Protein AF-A0A2N2BY23-F1 (afdb_monomer_lite)

Secondary structure (DSSP, 8-state):
--------PPPP---------------PPPHHHHHH-S--TTHHHHHHHHHHHHHHHHHHHHHHHHHHHHHHHTSTT--HHHHHHHHHHHHHHHHHHHHHHHHHHHHHHHHT-

Radius of gyration: 33.54 Å; chains: 1; bounding box: 52×25×123 Å

Sequence (113 aa):
MNNGYNPQQQPPVQPKYPPQYTPQYHKQPSLIDRIYGQRTDTLQTLLMVASMIMLILAPVYFLYRFIDGIVRASEWTGTFGVFISYFASGALSAAQLITYGLLLAGLKRLISK

Foldseek 3Di:
DDDDDDDDDDDDDDDPDDDDDDPPPPPDQPPCCVLQPDDPDDLSVVLLVLLVVLLVVLVVQLVVLQVVLVVQLPDPPHNNVSNVVSNVVSNVSSVVSNVSSVVSSVVSVVVND

pLDDT: mean 75.82, std 19.01, range [41.31, 97.06]

Structure (mmCIF, N/CA/C/O backbone):
data_AF-A0A2N2BY23-F1
#
_entry.id   AF-A0A2N2BY23-F1
#
loop_
_atom_site.group_PDB
_atom_site.id
_atom_site.type_symbol
_atom_site.label_atom_id
_atom_site.label_alt_id
_atom_site.label_comp_id
_atom_site.label_asym_id
_atom_site.label_entity_id
_atom_site.label_seq_id
_atom_site.pdbx_PDB_ins_code
_atom_site.Cartn_x
_atom_site.Cartn_y
_atom_site.Cartn_z
_atom_site.occupancy
_atom_site.B_iso_or_equiv
_atom_site.auth_seq_id
_atom_site.auth_comp_id
_atom_site.auth_asym_id
_atom_site.auth_atom_id
_atom_site.pdbx_PDB_model_num
ATOM 1 N N . MET A 1 1 ? -39.071 -13.905 97.813 1.00 41.31 1 MET A N 1
ATOM 2 C CA . MET A 1 1 ? -39.183 -15.057 96.888 1.00 41.31 1 MET A CA 1
ATOM 3 C C . MET A 1 1 ? -40.012 -14.567 95.706 1.00 41.31 1 MET A C 1
ATOM 5 O O . MET A 1 1 ? -41.091 -14.074 95.963 1.00 41.31 1 MET A O 1
ATOM 9 N N . ASN A 1 2 ? -39.604 -14.548 94.444 1.00 42.06 2 ASN A N 1
ATOM 10 C CA . ASN A 1 2 ? -38.502 -15.179 93.737 1.00 42.06 2 ASN A CA 1
ATOM 11 C C . ASN A 1 2 ? -38.208 -14.299 92.501 1.00 42.06 2 ASN A C 1
ATOM 13 O O . ASN A 1 2 ? -39.141 -13.801 91.874 1.00 42.06 2 ASN A O 1
ATOM 17 N N . ASN A 1 3 ? -36.929 -14.070 92.207 1.00 44.47 3 ASN A N 1
ATOM 18 C CA . ASN A 1 3 ? -36.463 -13.196 91.133 1.00 44.47 3 ASN A CA 1
ATOM 19 C C . ASN A 1 3 ? -36.694 -13.859 89.769 1.00 44.47 3 ASN A C 1
ATOM 21 O O . ASN A 1 3 ? -36.198 -14.958 89.520 1.00 44.47 3 ASN A O 1
ATOM 25 N N . GLY A 1 4 ? -37.422 -13.177 88.884 1.00 44.66 4 GLY A N 1
ATOM 26 C CA . GLY A 1 4 ? -37.545 -13.560 87.482 1.00 44.66 4 GLY A CA 1
ATOM 27 C C . GLY A 1 4 ? -36.224 -13.334 86.754 1.00 44.66 4 GLY A C 1
ATOM 28 O O . GLY A 1 4 ? -3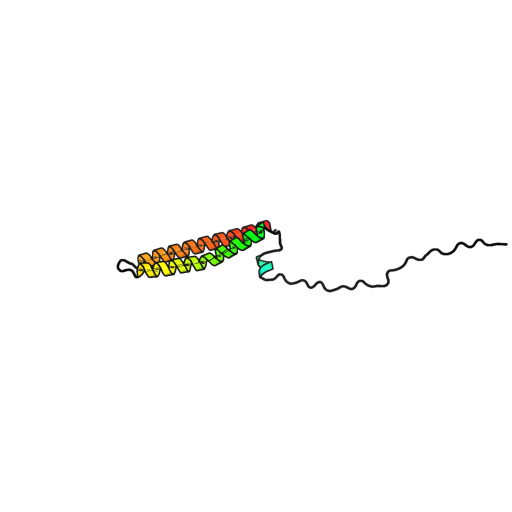5.800 -12.199 86.551 1.00 44.66 4 GLY A O 1
ATOM 29 N N . TYR A 1 5 ? -35.576 -14.429 86.373 1.00 44.28 5 TYR A N 1
ATOM 30 C CA . TYR A 1 5 ? -34.489 -14.442 85.405 1.00 44.28 5 TYR A CA 1
ATOM 31 C C . TYR A 1 5 ? -35.019 -14.017 84.032 1.00 44.28 5 TYR A C 1
ATOM 33 O O . TYR A 1 5 ? -35.976 -14.609 83.539 1.00 44.28 5 TYR A O 1
ATOM 41 N N . ASN A 1 6 ? -34.349 -13.068 83.379 1.00 53.34 6 ASN A N 1
ATOM 42 C CA . ASN A 1 6 ? -34.360 -12.989 81.922 1.00 53.34 6 ASN A CA 1
ATOM 43 C C . ASN A 1 6 ? -32.904 -12.863 81.432 1.00 53.34 6 ASN A C 1
ATOM 45 O O . ASN A 1 6 ? -32.221 -11.910 81.819 1.00 53.34 6 ASN A O 1
ATOM 49 N N . PRO A 1 7 ? -32.374 -13.841 80.677 1.00 46.97 7 PRO A N 1
ATOM 50 C CA . PRO A 1 7 ? -30.968 -13.861 80.298 1.00 46.97 7 PRO A CA 1
ATOM 51 C C . PRO A 1 7 ? -30.650 -12.955 79.094 1.00 46.97 7 PRO A C 1
ATOM 53 O O . PRO A 1 7 ? -31.266 -13.045 78.042 1.00 46.97 7 PRO A O 1
ATOM 56 N N . GLN A 1 8 ? -29.595 -12.156 79.282 1.00 45.34 8 GLN A N 1
ATOM 57 C CA . GLN A 1 8 ? -28.530 -11.837 78.319 1.00 45.34 8 GLN A CA 1
ATOM 58 C C . GLN A 1 8 ? -28.885 -11.037 77.049 1.00 45.34 8 GLN A C 1
ATOM 60 O O . GLN A 1 8 ? -29.216 -11.571 75.995 1.00 45.34 8 GLN A O 1
ATOM 65 N N . GLN A 1 9 ? -28.623 -9.728 77.128 1.00 48.25 9 GLN A N 1
ATOM 66 C CA . GLN A 1 9 ? -28.250 -8.898 75.981 1.00 48.25 9 GLN A CA 1
ATOM 67 C C . GLN A 1 9 ? -26.956 -9.448 75.354 1.00 48.25 9 GLN A C 1
ATOM 69 O O . GLN A 1 9 ? -25.920 -9.519 76.016 1.00 48.25 9 GLN A O 1
ATOM 74 N N . GLN A 1 10 ? -27.014 -9.841 74.080 1.00 49.00 10 GLN A N 1
ATOM 75 C CA . GLN A 1 10 ? -25.833 -10.170 73.280 1.00 49.00 10 GLN A CA 1
ATOM 76 C C . GLN A 1 10 ? -24.982 -8.906 73.054 1.00 49.00 10 GLN A C 1
ATOM 78 O O . GLN A 1 10 ? -25.511 -7.908 72.560 1.00 49.00 10 GLN A O 1
ATOM 83 N N . PRO A 1 11 ? -23.675 -8.915 73.368 1.00 50.19 11 PRO A N 1
ATOM 84 C CA . PRO A 1 11 ? -22.784 -7.830 72.978 1.00 50.19 11 PRO A CA 1
ATOM 85 C C . PRO A 1 11 ? -22.533 -7.851 71.455 1.00 50.19 11 PRO A C 1
ATOM 87 O O . PRO A 1 11 ? -22.514 -8.926 70.849 1.00 50.19 11 PRO A O 1
ATOM 90 N N . PRO A 1 12 ? -22.323 -6.685 70.815 1.00 54.88 12 PRO A N 1
ATOM 91 C CA . PRO A 1 12 ? -22.076 -6.603 69.380 1.00 54.88 12 PRO A CA 1
ATOM 92 C C . PRO A 1 12 ? -20.756 -7.292 69.017 1.00 54.88 12 PRO A C 1
ATOM 94 O O . PRO A 1 12 ? -19.693 -6.986 69.558 1.00 54.88 12 PRO A O 1
ATOM 97 N N . VAL A 1 13 ? -20.833 -8.234 68.079 1.00 56.91 13 VAL A N 1
ATOM 98 C CA . VAL A 1 13 ? -19.685 -8.974 67.550 1.00 56.91 13 VAL A CA 1
ATOM 99 C C . VAL A 1 13 ? -18.819 -8.013 66.730 1.00 56.91 13 VAL A C 1
ATOM 101 O O . VAL A 1 13 ? -19.202 -7.599 65.639 1.00 56.91 13 VAL A O 1
ATOM 104 N N . GLN A 1 14 ? -17.649 -7.638 67.253 1.00 54.66 14 GLN A N 1
ATOM 105 C CA . GLN A 1 14 ? -16.629 -6.912 66.492 1.00 54.66 14 GLN A CA 1
ATOM 106 C C . GLN A 1 14 ? -15.928 -7.869 65.506 1.00 54.66 14 GLN A C 1
ATOM 108 O O . GLN A 1 14 ? -15.425 -8.913 65.934 1.00 54.66 14 GLN A O 1
ATOM 113 N N . PRO A 1 15 ? -15.844 -7.545 64.201 1.00 54.19 15 PRO A N 1
ATOM 114 C CA . PRO A 1 15 ? -15.072 -8.331 63.240 1.00 54.19 15 PRO A CA 1
ATOM 115 C C . PRO A 1 15 ? -13.576 -8.336 63.599 1.00 54.19 15 PRO A C 1
ATOM 117 O O . PRO A 1 15 ? -12.929 -7.293 63.655 1.00 54.19 15 PRO A O 1
ATOM 120 N N . LYS A 1 16 ? -13.025 -9.531 63.841 1.00 47.06 16 LYS A N 1
ATOM 121 C CA . LYS A 1 16 ? -11.672 -9.786 64.374 1.00 47.06 16 LYS A CA 1
ATOM 122 C C . LYS A 1 16 ? -10.604 -10.020 63.290 1.00 47.06 16 LYS A C 1
ATOM 124 O O . LYS A 1 16 ? -9.699 -10.824 63.491 1.00 47.06 16 LYS A O 1
ATOM 129 N N . TYR A 1 17 ? -10.693 -9.353 62.141 1.00 54.56 17 TYR A N 1
ATOM 130 C CA . TYR A 1 17 ? -9.686 -9.495 61.081 1.00 54.56 17 TYR A CA 1
ATOM 131 C C . TYR A 1 17 ? -9.414 -8.148 60.401 1.00 54.56 17 TYR A C 1
ATOM 133 O O . TYR A 1 17 ? -10.364 -7.519 59.930 1.00 54.56 17 TYR A O 1
ATOM 141 N N . PRO A 1 18 ? -8.152 -7.683 60.324 1.00 52.19 18 PRO A N 1
ATOM 142 C CA . PRO A 1 18 ? -7.817 -6.551 59.472 1.00 52.19 18 PRO A CA 1
ATOM 143 C C . PRO A 1 18 ? -7.987 -6.951 57.992 1.00 52.19 18 PRO A C 1
ATOM 145 O O . PRO A 1 18 ? -7.631 -8.073 57.623 1.00 52.19 18 PRO A O 1
ATOM 148 N N . PRO A 1 19 ? -8.518 -6.067 57.128 1.00 51.09 19 PRO A N 1
ATOM 149 C CA . PRO A 1 19 ? -8.636 -6.341 55.702 1.00 51.09 19 PRO A CA 1
ATOM 150 C C . PRO A 1 19 ? -7.242 -6.498 55.087 1.00 51.09 19 PRO A C 1
ATOM 152 O O . PRO A 1 19 ? -6.396 -5.606 55.155 1.00 51.09 19 PRO A O 1
ATOM 155 N N . GLN A 1 20 ? -7.001 -7.665 54.500 1.00 43.75 20 GLN A N 1
ATOM 156 C CA . GLN A 1 20 ? -5.750 -8.007 53.842 1.00 43.75 20 GLN A CA 1
ATOM 157 C C . GLN A 1 20 ? -5.696 -7.289 52.486 1.00 43.75 20 GLN A C 1
ATOM 159 O O . GLN A 1 20 ? -6.333 -7.703 51.521 1.00 43.75 20 GLN A O 1
ATOM 164 N N . TYR A 1 21 ? -4.960 -6.177 52.427 1.00 50.16 21 TYR A N 1
ATOM 165 C CA . TYR A 1 21 ? -4.671 -5.453 51.189 1.00 50.16 21 TYR A CA 1
ATOM 166 C C . TYR A 1 21 ? -3.773 -6.313 50.291 1.00 50.16 21 TYR A C 1
ATOM 168 O O . TYR A 1 21 ? -2.551 -6.325 50.430 1.00 50.16 21 TYR A O 1
ATOM 176 N N . THR A 1 22 ? -4.366 -7.045 49.351 1.00 56.56 22 THR A N 1
ATOM 177 C CA . THR A 1 22 ? -3.622 -7.594 48.213 1.00 56.56 22 THR A CA 1
ATOM 178 C C . THR A 1 22 ? -3.234 -6.443 47.282 1.00 56.56 22 THR A C 1
ATOM 180 O O . THR A 1 22 ? -4.133 -5.726 46.832 1.00 56.56 22 THR A O 1
ATOM 183 N N . PRO A 1 23 ? -1.944 -6.237 46.957 1.00 49.62 23 PRO A N 1
ATOM 184 C CA . PRO A 1 23 ? -1.551 -5.222 45.990 1.00 49.62 23 PRO A CA 1
ATOM 185 C C . PRO A 1 23 ? -2.173 -5.561 44.631 1.00 49.62 23 PRO A C 1
ATOM 187 O O . PRO A 1 23 ? -1.829 -6.563 44.005 1.00 49.62 23 PRO A O 1
ATOM 190 N N . GLN A 1 24 ? -3.115 -4.725 44.186 1.00 45.66 24 GLN A N 1
ATOM 191 C CA . GLN A 1 24 ? -3.627 -4.736 42.820 1.00 45.66 24 GLN A CA 1
ATOM 192 C C . GLN A 1 24 ? -2.440 -4.532 41.880 1.00 45.66 24 GLN A C 1
ATOM 194 O O . GLN A 1 24 ? -1.920 -3.422 41.735 1.00 45.66 24 GLN A O 1
ATOM 199 N N . TYR A 1 25 ? -2.000 -5.623 41.257 1.00 43.88 25 TYR A N 1
ATOM 200 C CA . TYR A 1 25 ? -1.017 -5.611 40.187 1.00 43.88 25 TYR A CA 1
ATOM 201 C C . TYR A 1 25 ? -1.630 -4.820 39.025 1.00 43.88 25 TYR A C 1
ATOM 203 O O . TYR A 1 25 ? -2.392 -5.354 38.218 1.00 43.88 25 TYR A O 1
ATOM 211 N N . HIS A 1 26 ? -1.361 -3.514 38.982 1.00 53.75 26 HIS A N 1
ATOM 212 C CA . HIS A 1 26 ? -1.736 -2.649 37.873 1.00 53.75 26 HIS A CA 1
ATOM 213 C C . HIS A 1 26 ? -0.893 -3.086 36.680 1.00 53.75 26 HIS A C 1
ATOM 215 O O . HIS A 1 26 ? 0.228 -2.620 36.475 1.00 53.75 26 HIS A O 1
ATOM 221 N N . LYS A 1 27 ? -1.416 -4.069 35.942 1.00 56.31 27 LYS A N 1
ATOM 222 C CA . LYS A 1 27 ? -0.851 -4.576 34.697 1.00 56.31 27 LYS A CA 1
ATOM 223 C C . LYS A 1 27 ? -0.655 -3.359 33.802 1.00 56.31 27 LYS A C 1
ATOM 225 O O . LYS A 1 27 ? -1.634 -2.756 33.364 1.00 56.31 27 LYS A O 1
ATOM 230 N N . GLN A 1 28 ? 0.597 -2.936 33.626 1.00 59.12 28 GLN A N 1
ATOM 231 C CA . GLN A 1 28 ? 0.889 -1.808 32.757 1.00 59.12 28 GLN A CA 1
ATOM 232 C C . GLN A 1 28 ? 0.259 -2.120 31.398 1.00 59.12 28 GLN A C 1
ATOM 234 O O . GLN A 1 28 ? 0.460 -3.233 30.899 1.00 59.12 28 GLN A O 1
ATOM 239 N N . PRO A 1 29 ? -0.536 -1.198 30.827 1.00 59.59 29 PRO A N 1
ATOM 240 C CA . PRO A 1 29 ? -1.197 -1.460 29.564 1.00 59.59 29 PRO A CA 1
ATOM 241 C C . PRO A 1 29 ? -0.112 -1.807 28.553 1.00 59.59 29 PRO A C 1
ATOM 243 O O . PRO A 1 29 ? 0.875 -1.065 28.427 1.00 59.59 29 PRO A O 1
ATOM 246 N N . SER A 1 30 ? -0.262 -2.967 27.910 1.00 66.06 30 SER A N 1
ATOM 247 C CA . SER A 1 30 ? 0.690 -3.438 26.911 1.00 66.06 30 SER A CA 1
ATOM 248 C C . SER A 1 30 ? 0.828 -2.384 25.809 1.00 66.06 30 SER A C 1
ATOM 250 O O . SER A 1 30 ? -0.050 -1.538 25.641 1.00 66.06 30 SER A O 1
ATOM 252 N N . LEU A 1 31 ? 1.923 -2.394 25.039 1.00 59.91 31 LEU A N 1
ATOM 253 C CA . LEU A 1 31 ? 2.057 -1.480 23.891 1.00 59.91 31 LEU A CA 1
ATOM 254 C C . LEU A 1 31 ? 0.824 -1.558 22.980 1.00 59.91 31 LEU A C 1
ATOM 256 O O . LEU A 1 31 ? 0.349 -0.542 22.489 1.00 59.91 31 LEU A O 1
ATOM 260 N N . ILE A 1 32 ? 0.260 -2.758 22.858 1.00 57.47 32 ILE A N 1
ATOM 261 C CA . ILE A 1 32 ? -0.992 -3.022 22.163 1.00 57.47 32 ILE A CA 1
ATOM 262 C C . ILE A 1 32 ? -2.151 -2.308 22.880 1.00 57.47 32 ILE A C 1
ATOM 264 O O . ILE A 1 32 ? -2.813 -1.491 22.258 1.00 57.47 32 ILE A O 1
ATOM 268 N N . ASP A 1 33 ? -2.358 -2.481 24.186 1.00 56.97 33 ASP A N 1
ATOM 269 C CA . ASP A 1 33 ? -3.447 -1.798 24.915 1.00 56.97 33 ASP A CA 1
ATOM 270 C C . ASP A 1 33 ? -3.316 -0.266 24.923 1.00 56.97 33 ASP A C 1
ATOM 272 O O . ASP A 1 33 ? -4.320 0.444 24.897 1.00 56.97 33 ASP A O 1
ATOM 276 N N . ARG A 1 34 ? -2.090 0.272 24.918 1.00 60.72 34 ARG A N 1
ATOM 277 C CA . ARG A 1 34 ? -1.838 1.722 24.814 1.00 60.72 34 ARG A CA 1
ATOM 278 C C . ARG A 1 34 ? -2.184 2.272 23.437 1.00 60.72 34 ARG A C 1
ATOM 280 O O . ARG A 1 34 ? -2.632 3.410 23.332 1.00 60.72 34 ARG A O 1
ATOM 287 N N . ILE A 1 35 ? -1.959 1.479 22.394 1.00 58.78 35 ILE A N 1
ATOM 288 C CA . ILE A 1 35 ? -2.296 1.843 21.016 1.00 58.78 35 ILE A CA 1
ATOM 289 C C . ILE A 1 35 ? -3.792 1.598 20.751 1.00 58.78 35 ILE A C 1
ATOM 291 O O . ILE A 1 35 ? -4.400 2.328 19.970 1.00 58.78 35 ILE A O 1
ATOM 295 N N . TYR A 1 36 ? -4.406 0.615 21.419 1.00 54.22 36 TYR A N 1
ATOM 296 C CA . TYR A 1 36 ? -5.710 0.080 21.035 1.00 54.22 36 TYR A CA 1
ATOM 297 C C . TYR A 1 36 ? -6.850 0.220 22.070 1.00 54.22 36 TYR A C 1
ATOM 299 O O . TYR A 1 36 ? -7.989 0.043 21.660 1.00 54.22 36 TYR A O 1
ATOM 307 N N . GLY A 1 37 ? -6.639 0.621 23.327 1.00 54.47 37 GLY A N 1
ATOM 308 C CA . GLY A 1 37 ? -7.726 0.956 24.275 1.00 54.47 37 GLY A CA 1
ATOM 309 C C . GLY A 1 37 ? -8.633 -0.216 24.714 1.00 54.47 37 GLY A C 1
ATOM 310 O O . GLY A 1 37 ? -8.695 -1.259 24.066 1.00 54.47 37 GLY A O 1
ATOM 311 N N . GLN A 1 38 ? -9.326 -0.065 25.854 1.00 55.50 38 GLN A N 1
ATOM 312 C CA . GLN A 1 38 ? -10.187 -1.111 26.431 1.00 55.50 38 GLN A CA 1
ATOM 313 C C . GLN A 1 38 ? -11.526 -1.271 25.686 1.00 55.50 38 GLN A C 1
ATOM 315 O O . GLN A 1 38 ? -12.199 -0.307 25.336 1.00 55.50 38 GLN A O 1
ATOM 320 N N . ARG A 1 39 ? -11.881 -2.544 25.490 1.00 56.34 39 ARG A N 1
ATOM 321 C CA . ARG A 1 39 ? -13.017 -3.118 24.757 1.00 56.34 39 ARG A CA 1
ATOM 322 C C . ARG A 1 39 ? -14.365 -2.397 24.928 1.00 56.34 39 ARG A C 1
ATOM 324 O O . ARG A 1 39 ? -15.067 -2.584 25.915 1.00 56.34 39 ARG A O 1
ATOM 331 N N . THR A 1 40 ? -14.769 -1.664 23.892 1.00 54.69 40 THR A N 1
ATOM 332 C CA . THR A 1 40 ? -16.177 -1.433 23.519 1.00 54.69 40 THR A CA 1
ATOM 333 C C . THR A 1 40 ? -16.383 -2.068 22.132 1.00 54.69 40 THR A C 1
ATOM 335 O O . THR A 1 40 ? -15.838 -1.630 21.122 1.00 54.69 40 THR A O 1
ATOM 338 N N . ASP A 1 41 ? -17.051 -3.224 22.110 1.00 68.00 41 ASP A N 1
ATOM 339 C CA . ASP A 1 41 ? -16.348 -4.470 21.753 1.00 68.00 41 ASP A CA 1
ATOM 340 C C . ASP A 1 41 ? -16.289 -4.869 20.265 1.00 68.00 41 ASP A C 1
ATOM 342 O O . ASP A 1 41 ? -15.317 -5.489 19.839 1.00 68.00 41 ASP A O 1
ATOM 346 N N . THR A 1 42 ? -17.272 -4.530 19.429 1.00 74.31 42 THR A N 1
ATOM 347 C CA . THR A 1 42 ? -17.292 -5.036 18.036 1.00 74.31 42 THR A CA 1
ATOM 348 C C . THR A 1 42 ? -16.845 -3.992 17.021 1.00 74.31 42 THR A C 1
ATOM 350 O O . THR A 1 42 ? -15.944 -4.258 16.231 1.00 74.31 42 THR A O 1
ATOM 353 N N . LEU A 1 43 ? -17.416 -2.782 17.062 1.00 72.12 43 LEU A N 1
ATOM 354 C CA . LEU A 1 43 ? -17.091 -1.716 16.108 1.00 72.12 43 LEU A CA 1
ATOM 355 C C . LEU A 1 43 ? -15.627 -1.268 16.231 1.00 72.12 43 LEU A C 1
ATOM 357 O O . LEU A 1 43 ? -14.947 -1.101 15.222 1.00 72.12 43 LEU A O 1
ATOM 361 N N . GLN A 1 44 ? -15.110 -1.129 17.455 1.00 72.19 44 GLN A N 1
ATOM 362 C CA . GLN A 1 44 ? -13.711 -0.750 17.678 1.00 72.19 44 GLN A CA 1
ATOM 363 C C . GLN A 1 44 ? -12.734 -1.855 17.284 1.00 72.19 44 GLN A C 1
ATOM 365 O O . GLN A 1 44 ? -11.655 -1.559 16.767 1.00 72.19 44 GLN A O 1
ATOM 370 N N . THR A 1 45 ? -13.111 -3.116 17.503 1.00 80.50 45 THR A N 1
ATOM 371 C CA . THR A 1 45 ? -12.341 -4.274 17.037 1.00 80.50 45 THR A CA 1
ATOM 372 C C . THR A 1 45 ? -12.315 -4.312 15.514 1.00 80.50 45 THR A C 1
ATOM 374 O O . THR A 1 45 ? -11.255 -4.503 14.928 1.00 80.50 45 THR A O 1
ATOM 377 N N . LEU A 1 46 ? -13.441 -4.035 14.855 1.00 82.75 46 LEU A N 1
ATOM 378 C CA . LEU A 1 46 ? -13.535 -4.013 13.397 1.00 82.75 46 LEU A CA 1
ATOM 379 C C . LEU A 1 46 ? -12.730 -2.854 12.788 1.00 82.75 46 LEU A C 1
ATOM 381 O O . LEU A 1 46 ? -11.981 -3.072 11.842 1.00 82.75 46 LEU A O 1
ATOM 385 N N . LEU A 1 47 ? -12.794 -1.655 13.381 1.00 84.25 47 LEU A N 1
ATOM 386 C CA . LEU A 1 47 ? -11.958 -0.503 13.010 1.00 84.25 47 LEU A CA 1
ATOM 387 C C . LEU A 1 47 ? -10.463 -0.793 13.193 1.00 84.25 47 LEU A C 1
ATOM 389 O O . LEU A 1 47 ? -9.652 -0.458 12.331 1.00 84.25 47 LEU A O 1
ATOM 393 N N . MET A 1 48 ? -10.095 -1.448 14.297 1.00 82.81 48 MET A N 1
ATOM 394 C CA . MET A 1 48 ? -8.721 -1.866 14.565 1.00 82.81 48 MET A CA 1
ATOM 395 C C . MET A 1 48 ? -8.230 -2.870 13.521 1.00 82.81 48 MET A C 1
ATOM 397 O O . MET A 1 48 ? -7.190 -2.644 12.903 1.00 82.81 48 MET A O 1
ATOM 401 N N . VAL A 1 49 ? -8.986 -3.943 13.288 1.00 86.38 49 VAL A N 1
ATOM 402 C CA . VAL A 1 49 ? -8.640 -4.974 12.304 1.00 86.38 49 VAL A CA 1
ATOM 403 C C . VAL A 1 49 ? -8.548 -4.366 10.905 1.00 86.38 49 VAL A C 1
ATOM 405 O O . VAL A 1 49 ? -7.554 -4.587 10.219 1.00 86.38 49 VAL A O 1
ATOM 408 N N . ALA A 1 50 ? -9.506 -3.524 10.508 1.00 86.50 50 ALA A N 1
ATOM 409 C CA . ALA A 1 50 ? -9.468 -2.826 9.225 1.00 86.50 50 ALA A CA 1
ATOM 410 C C . ALA A 1 50 ? -8.224 -1.933 9.093 1.00 86.50 50 ALA A C 1
ATOM 412 O O . ALA A 1 50 ? -7.555 -1.965 8.061 1.00 86.50 50 ALA A O 1
ATOM 413 N N . SER A 1 51 ? -7.862 -1.186 10.143 1.00 86.81 51 SER A N 1
ATOM 414 C CA . SER A 1 51 ? -6.661 -0.341 10.124 1.00 86.81 51 SER A CA 1
ATOM 415 C C . SER A 1 51 ? -5.368 -1.153 9.977 1.00 86.81 51 SER A C 1
ATOM 417 O O . SER A 1 51 ? -4.493 -0.773 9.198 1.00 86.81 51 SER A O 1
ATOM 419 N N . MET A 1 52 ? -5.268 -2.303 10.655 1.00 85.81 52 MET A N 1
ATOM 420 C CA . MET A 1 52 ? -4.123 -3.208 10.531 1.00 85.81 52 MET A CA 1
ATOM 421 C C . MET A 1 52 ? -4.046 -3.829 9.138 1.00 85.81 52 MET A C 1
ATOM 423 O O . MET A 1 52 ? -2.963 -3.871 8.559 1.00 85.81 52 MET A O 1
ATOM 427 N N . ILE A 1 53 ? -5.178 -4.266 8.577 1.00 91.06 53 ILE A N 1
ATOM 428 C CA . ILE A 1 53 ? -5.231 -4.816 7.217 1.00 91.06 53 ILE A CA 1
ATOM 429 C C . ILE A 1 53 ? -4.740 -3.774 6.212 1.00 91.06 53 ILE A C 1
ATOM 431 O O . ILE A 1 53 ? -3.870 -4.084 5.406 1.00 91.06 53 ILE A O 1
ATOM 435 N N . MET A 1 54 ? -5.221 -2.530 6.291 1.00 89.00 54 MET A N 1
ATOM 436 C CA . MET A 1 54 ? -4.779 -1.458 5.391 1.00 89.00 54 MET A CA 1
ATOM 437 C C . MET A 1 54 ? -3.272 -1.182 5.514 1.00 89.00 54 MET A C 1
ATOM 439 O O . MET A 1 54 ? -2.589 -1.038 4.499 1.00 89.00 54 MET A O 1
ATOM 443 N N . LEU A 1 55 ? -2.734 -1.176 6.739 1.00 88.56 55 LEU A N 1
ATOM 444 C CA . LEU A 1 55 ? -1.301 -0.987 6.987 1.00 88.56 55 LEU A CA 1
ATOM 445 C C . LEU A 1 55 ? -0.435 -2.135 6.458 1.00 88.56 55 LEU A C 1
ATOM 447 O O . LEU A 1 55 ? 0.667 -1.879 5.985 1.00 88.56 55 LEU A O 1
ATOM 451 N N . ILE A 1 56 ? -0.914 -3.378 6.528 1.00 92.44 56 ILE A N 1
ATOM 452 C CA . ILE A 1 56 ? -0.204 -4.557 6.006 1.00 92.44 56 ILE A CA 1
ATOM 453 C C . ILE A 1 56 ? -0.316 -4.627 4.479 1.00 92.44 56 ILE A C 1
ATOM 455 O O . ILE A 1 56 ? 0.650 -4.978 3.802 1.00 92.44 56 ILE A O 1
ATOM 459 N N . LEU A 1 57 ? -1.471 -4.270 3.916 1.00 92.56 57 LEU A N 1
ATOM 460 C CA . LEU A 1 57 ? -1.679 -4.268 2.470 1.00 92.56 57 LEU A CA 1
ATOM 461 C C . LEU A 1 57 ? -0.856 -3.189 1.766 1.00 92.56 57 LEU A C 1
ATOM 463 O O . LEU A 1 57 ? -0.457 -3.404 0.626 1.00 92.56 57 LEU A O 1
ATOM 467 N N . ALA A 1 58 ? -0.555 -2.067 2.424 1.00 92.75 58 ALA A N 1
ATOM 468 C CA . ALA A 1 58 ? 0.248 -0.993 1.842 1.00 92.75 58 ALA A CA 1
ATOM 469 C C . ALA A 1 58 ? 1.632 -1.456 1.322 1.00 92.75 58 ALA A C 1
ATOM 471 O O . ALA A 1 58 ? 1.888 -1.283 0.127 1.00 92.75 58 ALA A O 1
ATOM 472 N N . PRO A 1 59 ? 2.518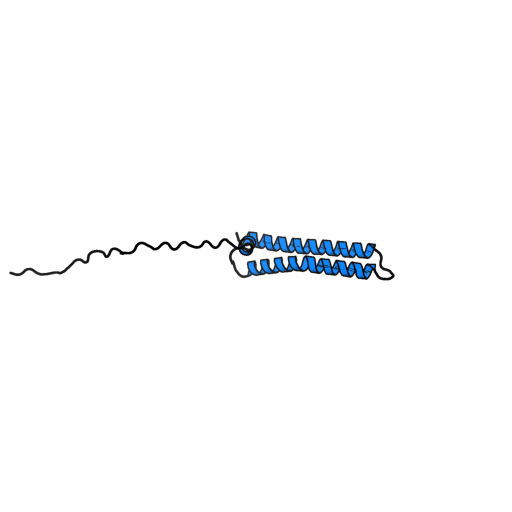 -2.077 2.131 1.00 94.19 59 PRO A N 1
ATOM 473 C CA . PRO A 1 59 ? 3.805 -2.571 1.644 1.00 94.19 59 PRO A CA 1
ATOM 474 C C . PRO A 1 59 ? 3.660 -3.735 0.657 1.00 94.19 59 PRO A C 1
ATOM 476 O O . PRO A 1 59 ? 4.444 -3.820 -0.284 1.00 94.19 59 PRO A O 1
ATOM 479 N N . VAL A 1 60 ? 2.654 -4.603 0.819 1.00 95.50 60 VAL A N 1
ATOM 480 C CA . VAL A 1 60 ? 2.408 -5.723 -0.111 1.00 95.50 60 VAL A CA 1
ATOM 481 C C . VAL A 1 60 ? 2.027 -5.204 -1.497 1.00 95.50 60 VAL A C 1
ATOM 483 O O . VAL A 1 60 ? 2.587 -5.635 -2.503 1.00 95.50 60 VAL A O 1
ATOM 486 N N . TYR A 1 61 ? 1.111 -4.240 -1.557 1.00 94.44 61 TYR A N 1
ATOM 487 C CA . TYR A 1 61 ? 0.677 -3.626 -2.805 1.00 94.44 61 TYR A CA 1
ATOM 488 C C . TYR A 1 61 ? 1.793 -2.797 -3.449 1.00 94.44 61 TYR A C 1
ATOM 490 O O . TYR A 1 61 ? 1.980 -2.854 -4.667 1.00 94.44 61 TYR A O 1
ATOM 498 N N . PHE A 1 62 ? 2.568 -2.062 -2.643 1.00 96.25 62 PHE A N 1
ATOM 499 C CA . PHE A 1 62 ? 3.753 -1.358 -3.127 1.00 96.25 62 PHE A CA 1
ATOM 500 C C . PHE A 1 62 ? 4.747 -2.327 -3.769 1.00 96.25 62 PHE A C 1
ATOM 502 O O . PHE A 1 62 ? 5.173 -2.098 -4.898 1.00 96.25 62 PHE A O 1
ATOM 509 N N . LEU A 1 63 ? 5.071 -3.430 -3.088 1.00 97.06 63 LEU A N 1
ATOM 510 C CA . LEU A 1 63 ? 6.001 -4.437 -3.591 1.00 97.06 63 LEU A CA 1
ATOM 511 C C . LEU A 1 63 ? 5.489 -5.081 -4.884 1.00 97.06 63 LEU A C 1
ATOM 513 O O . LEU A 1 63 ? 6.254 -5.246 -5.830 1.00 97.06 63 LEU A O 1
ATOM 517 N N . TYR A 1 64 ? 4.191 -5.384 -4.956 1.00 96.19 64 TYR A N 1
ATOM 518 C CA . TYR A 1 64 ? 3.560 -5.879 -6.177 1.00 96.19 64 TYR A CA 1
ATOM 519 C C . TYR A 1 64 ? 3.755 -4.907 -7.349 1.00 96.19 64 TYR A C 1
ATOM 521 O O . TYR A 1 64 ? 4.246 -5.304 -8.404 1.00 96.19 64 TYR A O 1
ATOM 529 N N . ARG A 1 65 ? 3.438 -3.619 -7.158 1.00 96.06 65 ARG A N 1
ATOM 530 C CA . ARG A 1 65 ? 3.608 -2.587 -8.195 1.00 96.06 65 ARG A CA 1
ATOM 531 C C . ARG A 1 65 ? 5.069 -2.357 -8.560 1.00 96.06 65 ARG A C 1
ATOM 533 O O . ARG A 1 65 ? 5.366 -2.108 -9.723 1.00 96.06 65 ARG A O 1
ATOM 540 N N . PHE A 1 66 ? 5.965 -2.455 -7.586 1.00 95.31 66 PHE A N 1
ATOM 541 C CA . PHE A 1 66 ? 7.401 -2.355 -7.796 1.00 95.31 66 PHE A CA 1
ATOM 542 C C . PHE A 1 66 ? 7.907 -3.475 -8.714 1.00 95.31 66 PHE A C 1
ATOM 544 O O . PHE A 1 66 ? 8.581 -3.199 -9.705 1.00 95.31 66 PHE A O 1
ATOM 551 N N . ILE A 1 67 ? 7.527 -4.725 -8.430 1.00 96.12 67 ILE A N 1
ATOM 552 C CA . ILE A 1 67 ? 7.896 -5.890 -9.244 1.00 96.12 67 ILE A CA 1
ATOM 553 C C . ILE A 1 67 ? 7.264 -5.798 -10.639 1.00 96.12 67 ILE A C 1
ATOM 555 O O . ILE A 1 67 ? 7.972 -5.965 -11.627 1.00 96.12 67 ILE A O 1
ATOM 559 N N . ASP A 1 68 ? 5.971 -5.478 -10.738 1.00 95.25 68 ASP A N 1
ATOM 560 C CA . ASP A 1 68 ? 5.268 -5.315 -12.023 1.00 95.25 68 ASP A CA 1
ATOM 561 C C . ASP A 1 68 ? 5.915 -4.207 -12.876 1.00 95.25 68 ASP A C 1
ATOM 563 O O . ASP A 1 68 ? 6.130 -4.369 -14.077 1.00 95.25 68 ASP A O 1
ATOM 567 N N . GLY A 1 69 ? 6.341 -3.111 -12.240 1.00 94.81 69 GLY A N 1
ATOM 568 C CA . GLY A 1 69 ? 7.105 -2.050 -12.890 1.00 94.81 69 GLY A CA 1
ATOM 569 C C . GLY A 1 69 ? 8.443 -2.529 -13.456 1.00 94.81 69 GLY A C 1
ATOM 570 O O . GLY A 1 69 ? 8.788 -2.151 -14.575 1.00 94.81 69 GLY A O 1
ATOM 571 N N . ILE A 1 70 ? 9.183 -3.370 -12.723 1.00 94.50 70 ILE A N 1
ATOM 572 C CA . ILE A 1 70 ? 10.441 -3.967 -13.207 1.00 94.50 70 ILE A CA 1
ATOM 573 C C . ILE A 1 70 ? 10.171 -4.891 -14.393 1.00 94.50 70 ILE A C 1
ATOM 575 O O . ILE A 1 70 ? 10.838 -4.768 -15.420 1.00 94.50 70 ILE A O 1
ATOM 579 N N . VAL A 1 71 ? 9.193 -5.792 -14.267 1.00 95.88 71 VAL A N 1
ATOM 580 C CA . VAL A 1 71 ? 8.850 -6.760 -15.319 1.00 95.88 71 VAL A CA 1
ATOM 581 C C . VAL A 1 71 ? 8.501 -6.029 -16.613 1.00 95.88 71 VAL A C 1
ATOM 583 O O . VAL A 1 71 ? 9.106 -6.304 -17.645 1.00 95.88 71 VAL A O 1
ATOM 586 N N . ARG A 1 72 ? 7.623 -5.023 -16.545 1.00 92.81 72 ARG A N 1
ATOM 587 C CA . ARG A 1 72 ? 7.182 -4.260 -17.723 1.00 92.81 72 ARG A CA 1
ATOM 588 C C . ARG A 1 72 ? 8.262 -3.364 -18.309 1.00 92.81 72 ARG A C 1
ATOM 590 O O . ARG A 1 72 ? 8.326 -3.195 -19.521 1.00 92.81 72 ARG A O 1
ATOM 597 N N . ALA A 1 73 ? 9.120 -2.780 -17.477 1.00 93.69 73 ALA A N 1
ATOM 598 C CA . ALA A 1 73 ? 10.254 -2.005 -17.973 1.00 93.69 73 ALA A CA 1
ATOM 599 C C . ALA A 1 73 ? 11.340 -2.883 -18.615 1.00 93.69 73 ALA A C 1
ATOM 601 O O . ALA A 1 73 ? 12.129 -2.368 -19.400 1.00 93.69 73 ALA A O 1
ATOM 602 N N . SER A 1 74 ? 11.362 -4.184 -18.302 1.00 92.31 74 SER A N 1
ATOM 603 C CA . SER A 1 74 ? 12.293 -5.162 -18.881 1.00 92.31 74 SER A CA 1
ATOM 604 C C . SER A 1 74 ? 11.783 -5.792 -20.184 1.00 92.31 74 SER A C 1
ATOM 606 O O . SER A 1 74 ? 12.516 -6.546 -20.822 1.00 92.31 74 SER A O 1
ATOM 608 N N . GLU A 1 75 ? 10.535 -5.524 -20.585 1.00 93.00 75 GLU A N 1
ATOM 609 C CA . GLU A 1 75 ? 9.996 -5.975 -21.872 1.00 93.00 75 GLU A CA 1
ATOM 610 C C . GLU A 1 75 ? 10.722 -5.296 -23.043 1.00 93.00 75 GLU A C 1
ATOM 612 O O . GLU A 1 75 ? 11.298 -4.221 -22.901 1.00 93.00 75 GLU A O 1
ATOM 617 N N . TRP A 1 76 ? 10.663 -5.892 -24.239 1.00 80.00 76 TRP A N 1
ATOM 618 C CA . TRP A 1 76 ? 11.369 -5.369 -25.419 1.00 80.00 76 TRP A CA 1
ATOM 619 C C . TRP A 1 76 ? 10.944 -3.940 -25.805 1.00 80.00 76 TRP A C 1
ATOM 621 O O . TRP A 1 76 ? 11.747 -3.162 -26.312 1.00 80.00 76 TRP A O 1
ATOM 631 N N . THR A 1 77 ? 9.692 -3.577 -25.517 1.00 89.19 77 THR A N 1
ATOM 632 C CA . THR A 1 77 ? 9.141 -2.220 -25.673 1.00 89.19 77 THR A CA 1
ATOM 633 C C . THR A 1 77 ? 9.101 -1.432 -24.359 1.00 89.19 77 THR A C 1
ATOM 635 O O . THR A 1 77 ? 8.568 -0.321 -24.310 1.00 89.19 77 THR A O 1
ATOM 638 N N . GLY A 1 78 ? 9.610 -2.018 -23.277 1.00 86.06 78 GLY A N 1
ATOM 639 C CA . GLY A 1 78 ? 9.648 -1.437 -21.947 1.00 86.06 78 GLY A CA 1
ATOM 640 C C . GLY A 1 78 ? 10.595 -0.247 -21.900 1.00 86.06 78 GLY A C 1
ATOM 641 O O . GLY A 1 78 ? 11.719 -0.291 -22.392 1.00 86.06 78 GLY A O 1
ATOM 642 N N . THR A 1 79 ? 10.140 0.848 -21.298 1.00 93.19 79 THR A N 1
ATOM 643 C CA . THR A 1 79 ? 10.996 2.004 -21.018 1.00 93.19 79 THR A CA 1
ATOM 644 C C . THR A 1 79 ? 11.134 2.188 -19.518 1.00 93.19 79 THR A C 1
ATOM 646 O O . THR A 1 79 ? 10.248 1.820 -18.744 1.00 93.19 79 THR A O 1
ATOM 649 N N . PHE A 1 80 ? 12.208 2.850 -19.092 1.00 91.94 80 PHE A N 1
ATOM 650 C CA . PHE A 1 80 ? 12.363 3.244 -17.692 1.00 91.94 80 PHE A CA 1
ATOM 651 C C . PHE A 1 80 ? 11.196 4.121 -17.195 1.00 91.94 80 PHE A C 1
ATOM 653 O O . PHE A 1 80 ? 10.815 4.051 -16.029 1.00 91.94 80 PHE A O 1
ATOM 660 N N . GLY A 1 81 ? 10.556 4.885 -18.090 1.00 94.19 81 GLY A N 1
ATOM 661 C CA . GLY A 1 81 ? 9.347 5.649 -17.772 1.00 94.19 81 GLY A CA 1
ATOM 662 C C . GLY A 1 81 ? 8.177 4.773 -17.308 1.00 94.19 81 GLY A C 1
ATOM 663 O O . GLY A 1 81 ? 7.426 5.183 -16.422 1.00 94.19 81 GLY A O 1
ATOM 664 N N . VAL A 1 82 ? 8.058 3.545 -17.829 1.00 93.75 82 VAL A N 1
ATOM 665 C CA . VAL A 1 82 ? 7.060 2.568 -17.363 1.00 93.75 82 VAL A CA 1
ATOM 666 C C . VAL A 1 82 ? 7.345 2.180 -15.916 1.00 93.75 82 VAL A C 1
ATOM 668 O O . VAL A 1 82 ? 6.447 2.270 -15.084 1.00 93.75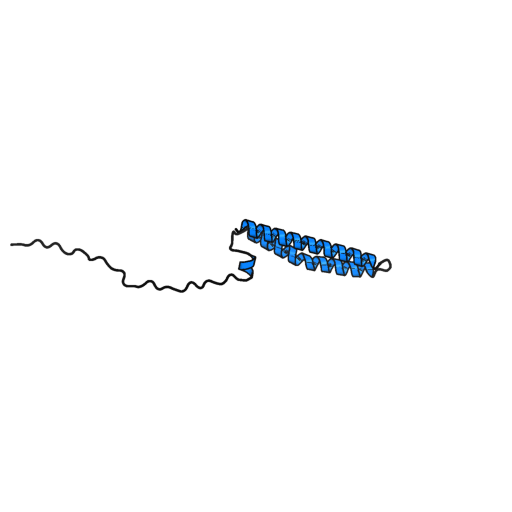 82 VAL A O 1
ATOM 671 N N . PHE A 1 83 ? 8.594 1.853 -15.573 1.00 95.44 83 PHE A N 1
ATOM 672 C CA . PHE A 1 83 ? 8.964 1.564 -14.184 1.00 95.44 83 PHE A CA 1
ATOM 673 C C . PHE A 1 83 ? 8.608 2.726 -13.248 1.00 95.44 83 PHE A C 1
ATOM 675 O O . PHE A 1 83 ? 7.951 2.507 -12.233 1.00 95.44 83 PHE A O 1
ATOM 682 N N . ILE A 1 84 ? 8.969 3.963 -13.609 1.00 96.62 84 ILE A N 1
ATOM 683 C CA . ILE A 1 84 ? 8.672 5.150 -12.793 1.00 96.62 84 ILE A CA 1
ATOM 684 C C . ILE A 1 84 ? 7.163 5.348 -12.605 1.00 96.62 84 ILE A C 1
ATOM 686 O O . ILE A 1 84 ? 6.724 5.672 -11.502 1.00 96.62 84 ILE A O 1
ATOM 690 N N . SER A 1 85 ? 6.357 5.110 -13.643 1.00 96.06 85 SER A N 1
ATOM 691 C CA . SER A 1 85 ? 4.896 5.200 -13.551 1.00 96.06 85 SER A CA 1
ATOM 692 C C . SER A 1 85 ? 4.321 4.185 -12.556 1.00 96.06 85 SER A C 1
ATOM 694 O O . SER A 1 85 ? 3.535 4.551 -11.678 1.00 96.06 85 SER A O 1
ATOM 696 N N . TYR A 1 86 ? 4.763 2.927 -12.629 1.00 95.69 86 TYR A N 1
ATOM 697 C CA . TYR A 1 86 ? 4.327 1.872 -11.709 1.00 95.69 86 TYR A CA 1
ATOM 698 C C . TYR A 1 86 ? 4.844 2.093 -10.286 1.00 95.69 86 TYR A C 1
ATOM 700 O O . TYR A 1 86 ? 4.088 1.911 -9.331 1.00 95.69 86 TYR A O 1
ATOM 708 N N . PHE A 1 87 ? 6.086 2.553 -10.137 1.00 95.25 87 PHE A N 1
ATOM 709 C CA . PHE A 1 87 ? 6.669 2.934 -8.855 1.00 95.25 87 PHE A CA 1
ATOM 710 C C . PHE A 1 87 ? 5.864 4.056 -8.190 1.00 95.25 87 PHE A C 1
ATOM 712 O O . PHE A 1 87 ? 5.446 3.917 -7.041 1.00 95.25 87 PHE A O 1
ATOM 719 N N . ALA A 1 88 ? 5.598 5.149 -8.913 1.00 95.56 88 ALA A N 1
ATOM 720 C CA . ALA A 1 88 ? 4.858 6.290 -8.382 1.00 95.56 88 ALA A CA 1
ATOM 721 C C . ALA A 1 88 ? 3.402 5.920 -8.069 1.00 95.56 88 ALA A C 1
ATOM 723 O O . ALA A 1 88 ? 2.889 6.288 -7.014 1.00 95.56 88 ALA A O 1
ATOM 724 N N . SER A 1 89 ? 2.753 5.136 -8.937 1.00 95.50 89 SER A N 1
ATOM 725 C CA . SER A 1 89 ? 1.410 4.603 -8.683 1.00 95.50 89 SER A CA 1
ATOM 726 C C . SER A 1 89 ? 1.380 3.721 -7.432 1.00 95.50 89 SER A C 1
ATOM 728 O O . SER A 1 89 ? 0.520 3.909 -6.572 1.00 95.50 89 SER A O 1
ATOM 730 N N . GLY A 1 90 ? 2.348 2.811 -7.283 1.00 94.88 90 GLY A N 1
ATOM 731 C CA . GLY A 1 90 ? 2.492 1.974 -6.095 1.00 94.88 90 GLY A CA 1
ATOM 732 C C . GLY A 1 90 ? 2.706 2.794 -4.826 1.00 94.88 90 GLY A C 1
ATOM 733 O O . GLY A 1 90 ? 2.042 2.540 -3.822 1.00 94.88 90 GLY A O 1
ATOM 734 N N . ALA A 1 91 ? 3.586 3.799 -4.875 1.00 95.69 91 ALA A N 1
ATOM 735 C CA . ALA A 1 91 ? 3.867 4.685 -3.748 1.00 95.69 91 ALA A CA 1
ATOM 736 C C . ALA A 1 91 ? 2.628 5.495 -3.333 1.00 95.69 91 ALA A C 1
ATOM 738 O O . ALA A 1 91 ? 2.306 5.563 -2.146 1.00 95.69 91 ALA A O 1
ATOM 739 N N . LEU A 1 92 ? 1.898 6.056 -4.302 1.00 96.25 92 LEU A N 1
ATOM 740 C CA . LEU A 1 92 ? 0.662 6.802 -4.054 1.00 96.25 92 LEU A CA 1
ATOM 741 C C . LEU A 1 92 ? -0.425 5.914 -3.442 1.00 96.25 92 LEU A C 1
ATOM 743 O O . LEU A 1 92 ? -1.035 6.301 -2.447 1.00 96.25 92 LEU A O 1
ATOM 747 N N . SER A 1 93 ? -0.649 4.715 -3.984 1.00 94.00 93 SER A N 1
ATOM 748 C CA . SER A 1 93 ? -1.631 3.781 -3.421 1.00 94.00 93 SER A CA 1
ATOM 749 C C . SER A 1 93 ? -1.244 3.308 -2.018 1.00 94.00 93 SER A C 1
ATOM 751 O O . SER A 1 93 ? -2.107 3.220 -1.147 1.00 94.00 93 SER A O 1
ATOM 753 N N . ALA A 1 94 ? 0.040 3.048 -1.759 1.00 93.50 94 ALA A N 1
ATOM 754 C CA . ALA A 1 94 ? 0.510 2.695 -0.421 1.00 93.50 94 ALA A CA 1
ATOM 755 C C . ALA A 1 94 ? 0.297 3.845 0.573 1.00 93.50 94 ALA A C 1
ATOM 757 O O . ALA A 1 94 ? -0.204 3.617 1.673 1.00 93.50 94 ALA A O 1
ATOM 758 N N . ALA A 1 95 ? 0.596 5.084 0.169 1.00 93.38 95 ALA A N 1
ATOM 759 C CA . ALA A 1 95 ? 0.326 6.266 0.979 1.00 93.38 95 ALA A CA 1
ATOM 760 C C . ALA A 1 95 ? -1.172 6.409 1.289 1.00 93.38 95 ALA A C 1
ATOM 762 O O . ALA A 1 95 ? -1.528 6.597 2.449 1.00 93.38 95 ALA A O 1
ATOM 763 N N . GLN A 1 96 ? -2.051 6.235 0.296 1.00 94.31 96 GLN A N 1
ATOM 764 C CA . GLN A 1 96 ? -3.508 6.261 0.489 1.00 94.31 96 GLN A CA 1
ATOM 765 C C . GLN A 1 96 ? -3.981 5.198 1.490 1.00 94.31 96 GLN A C 1
ATOM 767 O O . GLN A 1 96 ? -4.739 5.517 2.405 1.00 94.31 96 GLN A O 1
ATOM 772 N N . LEU A 1 97 ? -3.508 3.954 1.362 1.00 91.88 97 LEU A N 1
ATOM 773 C CA . LEU A 1 97 ? -3.845 2.864 2.285 1.00 91.88 97 LEU A CA 1
ATOM 774 C C . LEU A 1 97 ? -3.374 3.161 3.714 1.00 91.88 97 LEU A C 1
ATOM 776 O O . LEU A 1 97 ? -4.135 2.965 4.663 1.00 91.88 97 LEU A O 1
ATOM 780 N N . ILE A 1 98 ? -2.160 3.696 3.876 1.00 91.00 98 ILE A N 1
ATOM 781 C CA . ILE A 1 98 ? -1.647 4.140 5.180 1.00 91.00 98 ILE A CA 1
ATOM 782 C C . ILE A 1 98 ? -2.524 5.263 5.741 1.00 91.00 98 ILE A C 1
ATOM 784 O O . ILE A 1 98 ? -2.908 5.206 6.908 1.00 91.00 98 ILE A O 1
ATOM 788 N N . THR A 1 99 ? -2.892 6.257 4.927 1.00 92.06 99 THR A N 1
ATOM 789 C CA . THR A 1 99 ? -3.785 7.345 5.345 1.00 92.06 99 THR A CA 1
ATOM 790 C C . THR A 1 99 ? -5.139 6.808 5.802 1.00 92.06 99 THR A C 1
ATOM 792 O O . THR A 1 99 ? -5.601 7.192 6.874 1.00 92.06 99 THR A O 1
ATOM 795 N N . TYR A 1 100 ? -5.756 5.881 5.064 1.00 89.62 100 TYR A N 1
ATOM 796 C CA . TYR A 1 100 ? -7.007 5.247 5.490 1.00 89.62 100 TYR A CA 1
ATOM 797 C C . TYR A 1 100 ? -6.839 4.448 6.783 1.00 89.62 100 TYR A C 1
ATOM 799 O O . TYR A 1 100 ? -7.671 4.571 7.682 1.00 89.62 100 TYR A O 1
ATOM 807 N N . GLY A 1 101 ? -5.748 3.692 6.928 1.00 88.25 101 GLY A N 1
ATOM 808 C CA . GLY A 1 101 ? -5.430 2.982 8.167 1.00 88.25 101 GLY A CA 1
ATOM 809 C C . GLY A 1 101 ? -5.321 3.929 9.367 1.00 88.25 101 GLY A C 1
ATOM 810 O O . GLY A 1 101 ? -5.928 3.681 10.410 1.00 88.25 101 GLY A O 1
ATOM 811 N N . LEU A 1 102 ? -4.625 5.056 9.202 1.00 88.50 102 LEU A N 1
ATOM 812 C CA . LEU A 1 102 ? -4.486 6.083 10.237 1.00 88.50 102 LEU A CA 1
ATOM 813 C C . LEU A 1 102 ? -5.809 6.787 10.553 1.00 88.50 102 LEU A C 1
ATOM 815 O O . LEU A 1 102 ? -6.092 7.028 11.725 1.00 88.50 102 LEU A O 1
ATOM 819 N N . LEU A 1 103 ? -6.634 7.087 9.547 1.00 89.31 103 LEU A N 1
ATOM 820 C CA . LEU A 1 103 ? -7.957 7.683 9.751 1.00 89.31 103 LEU A CA 1
ATOM 821 C C . LEU A 1 103 ? -8.877 6.746 10.539 1.00 89.31 103 LEU A C 1
ATOM 823 O O . LEU A 1 103 ? -9.513 7.186 11.493 1.00 89.31 103 LEU A O 1
ATOM 827 N N . LEU A 1 104 ? -8.907 5.454 10.198 1.00 87.38 104 LEU A N 1
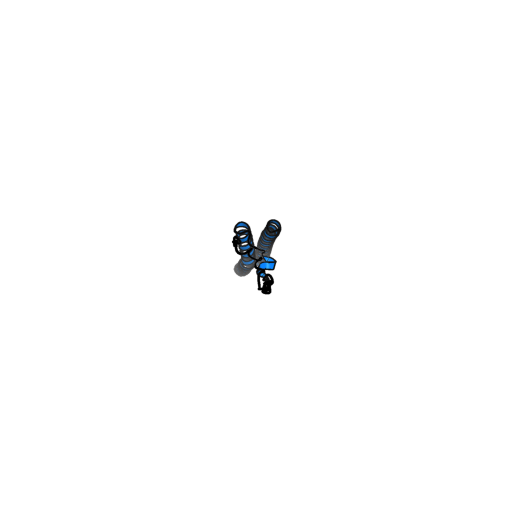ATOM 828 C CA . LEU A 1 104 ? -9.702 4.452 10.917 1.00 87.38 104 LEU A CA 1
ATOM 829 C C . LEU A 1 104 ? -9.207 4.265 12.359 1.00 87.38 104 LEU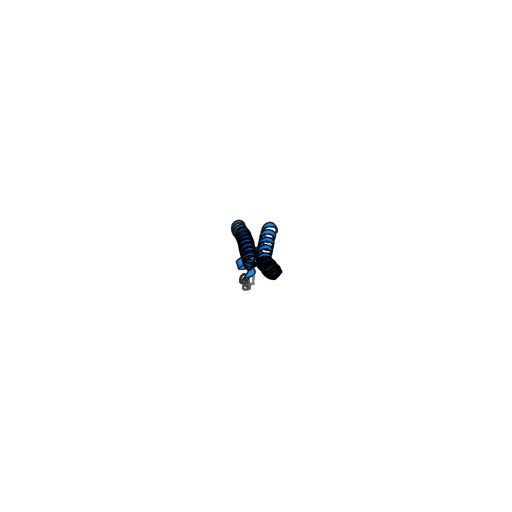 A C 1
ATOM 831 O O . LEU A 1 104 ? -10.015 4.202 13.289 1.00 87.38 104 LEU A O 1
ATOM 835 N N . ALA A 1 105 ? -7.888 4.248 12.569 1.00 81.06 105 ALA A N 1
ATOM 836 C CA . ALA A 1 105 ? -7.293 4.205 13.904 1.00 81.06 105 ALA A CA 1
ATOM 837 C C . ALA A 1 105 ? -7.587 5.483 14.717 1.00 81.06 105 ALA A C 1
ATOM 839 O O . ALA A 1 105 ? -7.871 5.415 15.916 1.00 81.06 105 ALA A O 1
ATOM 840 N N . GLY A 1 106 ? -7.570 6.650 14.070 1.00 82.25 106 GLY A N 1
ATOM 841 C CA . GLY A 1 106 ? -7.940 7.932 14.668 1.00 82.25 106 GLY A CA 1
ATOM 842 C C . GLY A 1 106 ? -9.418 7.993 15.054 1.00 82.25 106 GLY A C 1
ATOM 843 O O . GLY A 1 106 ? -9.738 8.391 16.174 1.00 82.25 106 GLY A O 1
ATOM 844 N N . LEU A 1 107 ? -10.310 7.528 14.174 1.00 82.75 107 LEU A N 1
ATOM 845 C CA . LEU A 1 107 ? -11.748 7.435 14.432 1.00 82.75 107 LEU A CA 1
ATOM 846 C C . LEU A 1 107 ? -12.028 6.525 15.630 1.00 82.75 107 LEU A C 1
ATOM 848 O O . LEU A 1 107 ? -12.770 6.906 16.532 1.00 82.75 107 LEU A O 1
ATOM 852 N N . LYS A 1 108 ? -11.368 5.361 15.689 1.00 77.56 108 LYS A N 1
ATOM 853 C CA . LYS A 1 108 ? -11.419 4.487 16.862 1.00 77.56 108 LYS A CA 1
ATOM 854 C C . LYS A 1 108 ? -11.051 5.260 18.131 1.00 77.56 108 LYS A C 1
ATOM 856 O O . LYS A 1 108 ? -11.810 5.236 19.091 1.00 77.56 108 LYS A O 1
ATOM 861 N N . ARG A 1 109 ? -9.925 5.983 18.130 1.00 75.62 109 ARG A N 1
ATOM 862 C CA . ARG A 1 109 ? -9.460 6.751 19.298 1.00 75.62 109 ARG A CA 1
ATOM 863 C C . ARG A 1 109 ? -10.440 7.845 19.735 1.00 75.62 109 ARG A C 1
ATOM 865 O O . ARG A 1 109 ? -10.477 8.153 20.921 1.00 75.62 109 ARG A O 1
ATOM 872 N N . LEU A 1 110 ? -11.190 8.442 18.809 1.00 78.25 110 LEU A N 1
ATOM 873 C CA . LEU A 1 110 ? -12.232 9.422 19.129 1.00 78.25 110 LEU A CA 1
ATOM 874 C C . LEU A 1 110 ? -13.465 8.766 19.760 1.00 78.25 110 LEU A C 1
ATOM 876 O O . LEU A 1 110 ? -14.008 9.321 20.703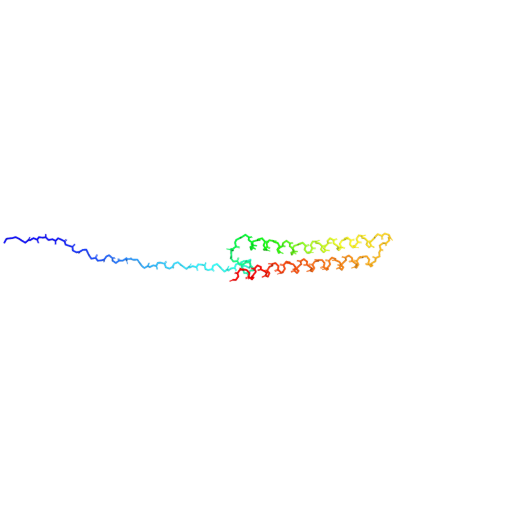 1.00 78.25 110 LEU A O 1
ATOM 880 N N . ILE A 1 111 ? -13.875 7.594 19.267 1.00 74.38 111 ILE A N 1
ATOM 881 C CA . ILE A 1 111 ? -15.049 6.856 19.766 1.00 74.38 111 ILE A CA 1
ATOM 882 C C . ILE A 1 111 ? -14.754 6.147 21.102 1.00 74.38 111 ILE A C 1
ATOM 884 O O . ILE A 1 111 ? -15.669 5.863 21.866 1.00 74.38 111 ILE A O 1
ATOM 888 N N . SER A 1 112 ? -13.489 5.828 21.388 1.00 67.38 112 SER A N 1
ATOM 889 C CA . SER A 1 112 ? -13.059 5.194 22.646 1.00 67.38 112 SER A CA 1
ATOM 890 C C . SER A 1 112 ? -12.810 6.170 23.809 1.00 67.38 112 SER A C 1
ATOM 892 O O . SER A 1 112 ? -12.408 5.711 24.877 1.00 67.38 112 SER A O 1
ATOM 894 N N . LYS A 1 113 ? -12.958 7.485 23.603 1.00 58.41 113 LYS A N 1
ATOM 895 C CA . LYS A 1 113 ? -12.871 8.513 24.656 1.00 58.41 113 LYS A CA 1
ATOM 896 C C . LYS A 1 113 ? -14.254 8.851 25.187 1.00 58.41 113 LYS A C 1
ATOM 898 O O . LYS A 1 113 ? -14.328 9.120 26.403 1.00 58.41 113 LYS A O 1
#